Protein AF-A0A453AN86-F1 (afdb_monomer_lite)

Structure (mmCIF, N/CA/C/O backbone):
data_AF-A0A453AN86-F1
#
_entry.id   AF-A0A453AN86-F1
#
loop_
_atom_site.group_PDB
_atom_site.id
_atom_site.type_symbol
_atom_site.label_atom_id
_atom_site.label_alt_id
_atom_site.label_comp_id
_atom_site.label_asym_id
_atom_site.label_entity_id
_atom_site.label_seq_id
_atom_site.pdbx_PDB_ins_code
_atom_site.Cartn_x
_atom_site.Cartn_y
_atom_site.Cartn_z
_atom_site.occupancy
_atom_site.B_iso_or_equiv
_atom_site.auth_seq_id
_atom_site.auth_comp_id
_atom_site.auth_asym_id
_atom_site.auth_atom_id
_atom_site.pdbx_PDB_model_num
ATOM 1 N N . VAL A 1 1 ? 2.230 23.766 -2.320 1.00 92.44 1 VAL A N 1
ATOM 2 C CA . VAL A 1 1 ? 1.003 23.104 -1.797 1.00 92.44 1 VAL A CA 1
ATOM 3 C C . VAL A 1 1 ? 0.688 23.535 -0.369 1.00 92.44 1 VAL A C 1
ATOM 5 O O . VAL A 1 1 ? -0.378 24.095 -0.171 1.00 92.44 1 VAL A O 1
ATOM 8 N N . ARG A 1 2 ? 1.595 23.345 0.606 1.00 94.19 2 ARG A N 1
ATOM 9 C CA . ARG A 1 2 ? 1.374 23.756 2.011 1.00 94.19 2 ARG A CA 1
ATOM 10 C C . ARG A 1 2 ? 0.961 25.226 2.161 1.00 94.19 2 ARG A C 1
ATOM 12 O O . ARG A 1 2 ? -0.065 25.498 2.770 1.00 94.19 2 ARG A O 1
ATOM 19 N N . ASP A 1 3 ? 1.704 26.147 1.545 1.00 93.44 3 ASP A N 1
ATOM 20 C CA . ASP A 1 3 ? 1.403 27.587 1.621 1.00 93.44 3 ASP A CA 1
ATOM 21 C C . ASP A 1 3 ? 0.044 27.932 1.017 1.00 93.44 3 ASP A C 1
ATOM 23 O O . ASP A 1 3 ? -0.741 28.649 1.624 1.00 93.44 3 ASP A O 1
ATOM 27 N N . LEU A 1 4 ? -0.282 27.327 -0.129 1.00 94.31 4 LEU A N 1
ATOM 28 C CA . LEU A 1 4 ? -1.578 27.495 -0.780 1.00 94.31 4 LEU A CA 1
ATOM 29 C C . LEU A 1 4 ? -2.733 27.087 0.147 1.00 94.31 4 LEU A C 1
ATOM 31 O O . LEU A 1 4 ? -3.701 27.831 0.274 1.00 94.31 4 LEU A O 1
ATOM 35 N N . LEU A 1 5 ? -2.629 25.929 0.810 1.00 95.12 5 LEU A N 1
ATOM 36 C CA . LEU A 1 5 ? -3.658 25.464 1.745 1.00 95.12 5 LEU A CA 1
ATOM 37 C C . LEU A 1 5 ? -3.777 26.387 2.960 1.00 95.12 5 LEU A C 1
ATOM 39 O O . LEU A 1 5 ? -4.889 26.694 3.371 1.00 95.12 5 LEU A O 1
ATOM 43 N N . ARG A 1 6 ? -2.656 26.869 3.502 1.00 92.12 6 ARG A N 1
ATOM 44 C CA . ARG A 1 6 ? -2.657 27.797 4.640 1.00 92.12 6 ARG A CA 1
ATOM 45 C C . ARG A 1 6 ? -3.278 29.151 4.288 1.00 92.12 6 ARG A C 1
ATOM 47 O O . ARG A 1 6 ? -3.996 29.722 5.098 1.00 92.12 6 ARG A O 1
ATOM 54 N N . GLU A 1 7 ? -2.974 29.679 3.107 1.00 95.00 7 GLU A N 1
ATOM 55 C CA . GLU A 1 7 ? -3.316 31.057 2.733 1.00 95.00 7 GLU A CA 1
ATOM 56 C C . GLU A 1 7 ? -4.668 31.189 2.035 1.00 95.00 7 GLU A C 1
ATOM 58 O O . GLU A 1 7 ? -5.255 32.271 2.048 1.00 95.00 7 GLU A O 1
ATOM 63 N N . LYS A 1 8 ? -5.142 30.127 1.373 1.00 96.56 8 LYS A N 1
ATOM 64 C CA . LYS A 1 8 ? -6.319 30.187 0.491 1.00 96.56 8 LYS A CA 1
ATOM 65 C C . LYS A 1 8 ? -7.461 29.254 0.894 1.00 96.56 8 LYS A C 1
ATOM 67 O O . LYS A 1 8 ? -8.525 29.350 0.291 1.00 96.56 8 LYS A O 1
ATOM 72 N N . SER A 1 9 ? -7.274 28.368 1.873 1.00 95.62 9 SER A N 1
ATOM 73 C CA . SER A 1 9 ? -8.316 27.436 2.327 1.00 95.62 9 SER A CA 1
ATOM 74 C C . SER A 1 9 ? -8.888 27.837 3.685 1.00 95.62 9 SER A C 1
ATOM 76 O O . SER A 1 9 ? -8.165 28.315 4.554 1.00 95.62 9 SER A O 1
ATOM 78 N N . SER A 1 10 ? -10.180 27.580 3.894 1.00 96.81 10 SER A N 1
ATOM 79 C CA . SER A 1 10 ? -10.830 27.661 5.210 1.00 96.81 10 SER A CA 1
ATOM 80 C C . SER A 1 10 ? -10.772 26.341 5.990 1.00 96.81 10 SER A C 1
ATOM 82 O O . SER A 1 10 ? -11.194 26.285 7.147 1.00 96.81 10 SER A O 1
ATOM 84 N N . PHE A 1 11 ? -10.258 25.266 5.381 1.00 96.19 11 PHE A N 1
ATOM 85 C CA . PHE A 1 11 ? -10.088 23.986 6.060 1.00 96.19 11 PHE A CA 1
ATOM 86 C C . PHE A 1 11 ? -8.947 24.028 7.082 1.00 96.19 11 PHE A C 1
ATOM 88 O O . PHE A 1 11 ? -7.951 24.741 6.926 1.00 96.19 11 PHE A O 1
ATOM 95 N N . LYS A 1 12 ? -9.076 23.198 8.125 1.00 94.44 12 LYS A N 1
ATOM 96 C CA . LYS A 1 12 ? -7.993 22.972 9.086 1.00 94.44 12 LYS A CA 1
ATOM 97 C C . LYS A 1 12 ? -6.758 22.460 8.350 1.00 94.44 12 LYS A C 1
ATOM 99 O O . LYS A 1 12 ? -6.861 21.596 7.483 1.00 94.44 12 LYS A O 1
ATOM 104 N N . ASN A 1 13 ? -5.599 22.980 8.725 1.00 92.50 13 ASN A N 1
ATOM 105 C CA . ASN A 1 13 ? -4.314 22.571 8.185 1.00 92.50 13 ASN A CA 1
ATOM 106 C C . ASN A 1 13 ? -3.283 22.496 9.314 1.00 92.50 13 ASN A C 1
ATOM 108 O O . ASN A 1 13 ? -3.369 23.247 10.285 1.00 92.50 13 ASN A O 1
ATOM 112 N N . GLN A 1 14 ? -2.331 21.578 9.174 1.00 92.31 14 GLN A N 1
ATOM 113 C CA . GLN A 1 14 ? -1.155 21.461 10.030 1.00 92.31 14 GLN A CA 1
ATOM 114 C C . GLN A 1 14 ? 0.085 21.240 9.150 1.00 92.31 14 GLN A C 1
ATOM 116 O O . GLN A 1 14 ? -0.049 20.731 8.029 1.00 92.31 14 GLN A O 1
ATOM 121 N N . PRO A 1 15 ? 1.291 21.615 9.617 1.00 86.44 15 PRO A N 1
ATOM 122 C CA . PRO A 1 15 ? 2.521 21.496 8.830 1.00 86.44 15 PRO A CA 1
ATOM 123 C C . PRO A 1 15 ? 2.827 20.073 8.332 1.00 86.44 15 PRO A C 1
ATOM 125 O O . PRO A 1 15 ? 3.365 19.904 7.234 1.00 86.44 15 PRO A O 1
ATOM 128 N N . ASP A 1 16 ? 2.463 19.066 9.122 1.00 89.69 16 ASP A N 1
ATOM 129 C CA . ASP A 1 16 ? 2.735 17.641 8.923 1.00 89.69 16 ASP A CA 1
ATOM 130 C C . ASP A 1 16 ? 1.665 16.905 8.099 1.00 89.69 16 ASP A C 1
ATOM 132 O O . ASP A 1 16 ? 1.852 15.742 7.763 1.00 89.69 16 ASP A O 1
ATOM 136 N N . TRP A 1 17 ? 0.560 17.558 7.723 1.00 93.62 17 TRP A N 1
ATOM 137 C CA . TRP A 1 17 ? -0.543 16.899 6.999 1.00 93.62 17 TRP A CA 1
ATOM 138 C C . TRP A 1 17 ? -0.344 16.816 5.488 1.00 93.62 17 TRP A C 1
ATOM 140 O O . TRP A 1 17 ? -1.038 16.067 4.806 1.00 93.62 17 TRP A O 1
ATOM 150 N N . VAL A 1 18 ? 0.584 17.601 4.944 1.00 94.88 18 VAL A N 1
ATOM 151 C CA . VAL A 1 18 ? 0.992 17.476 3.545 1.00 94.88 18 VAL A CA 1
ATOM 152 C C . VAL A 1 18 ? 2.318 16.752 3.538 1.00 94.88 18 VAL A C 1
ATOM 154 O O . VAL A 1 18 ? 3.350 17.347 3.846 1.00 94.88 18 VAL A O 1
ATOM 157 N N . THR A 1 19 ? 2.300 15.484 3.174 1.00 94.44 19 THR A N 1
ATOM 158 C CA . THR A 1 19 ? 3.484 14.635 3.063 1.00 94.44 19 THR A CA 1
ATOM 159 C C . THR A 1 19 ? 3.360 13.765 1.824 1.00 94.44 19 THR A C 1
ATOM 161 O O . THR A 1 19 ? 2.283 13.628 1.243 1.00 94.44 19 THR A O 1
ATOM 164 N N . VAL A 1 20 ? 4.491 13.223 1.381 1.00 93.25 20 VAL A N 1
ATOM 165 C CA . VAL A 1 20 ? 4.471 12.119 0.426 1.00 93.25 20 VAL A CA 1
ATOM 166 C C . VAL A 1 20 ? 4.107 10.879 1.227 1.00 93.25 20 VAL A C 1
ATOM 168 O O . VAL A 1 20 ? 4.735 10.629 2.256 1.00 93.25 20 VAL A O 1
ATOM 171 N N . LEU A 1 21 ? 3.086 10.154 0.782 1.00 92.25 21 LEU A N 1
ATOM 172 C CA . LEU A 1 21 ? 2.787 8.849 1.350 1.00 92.25 21 LEU A CA 1
ATOM 173 C C . LEU A 1 21 ? 3.895 7.886 0.946 1.00 92.25 21 LEU A C 1
ATOM 175 O O . LEU A 1 21 ? 4.238 7.801 -0.236 1.00 92.25 21 LEU A O 1
ATOM 179 N N . ASP A 1 22 ? 4.458 7.185 1.922 1.00 91.12 22 ASP A N 1
ATOM 180 C CA . ASP A 1 22 ? 5.308 6.047 1.608 1.00 91.12 22 ASP A CA 1
ATOM 181 C C . ASP A 1 22 ? 4.465 4.900 1.017 1.00 91.12 22 ASP A C 1
ATOM 183 O O . ASP A 1 22 ? 3.230 4.871 1.104 1.00 91.12 22 ASP A O 1
ATOM 187 N N . GLY A 1 23 ? 5.133 3.943 0.373 1.00 90.19 23 GLY A N 1
ATOM 188 C CA . GLY A 1 23 ? 4.432 2.866 -0.319 1.00 90.19 23 GLY A CA 1
ATOM 189 C C . GLY A 1 23 ? 3.652 1.950 0.628 1.00 90.19 23 GLY A C 1
ATOM 190 O O . GLY A 1 23 ? 2.653 1.363 0.218 1.00 90.19 23 GLY A O 1
ATOM 191 N N . THR A 1 24 ? 4.063 1.821 1.893 1.00 92.50 24 THR A N 1
ATOM 192 C CA . THR A 1 24 ? 3.334 0.977 2.843 1.00 92.50 24 THR A CA 1
ATOM 193 C C . THR A 1 24 ? 2.139 1.699 3.465 1.00 92.50 24 THR A C 1
ATOM 195 O O . THR A 1 24 ? 1.161 1.055 3.844 1.00 92.50 24 THR A O 1
ATOM 198 N N . GLN A 1 25 ? 2.168 3.028 3.557 1.00 95.00 25 GLN A N 1
ATOM 199 C CA . GLN A 1 25 ? 1.012 3.865 3.863 1.00 95.00 25 GLN A CA 1
ATOM 200 C C . GLN A 1 25 ? -0.026 3.772 2.745 1.00 95.00 25 GLN A C 1
ATOM 202 O O . GLN A 1 25 ? -1.197 3.559 3.048 1.00 95.00 25 GLN A O 1
ATOM 207 N N . GLU A 1 26 ? 0.397 3.864 1.480 1.00 95.75 26 GLU A N 1
ATOM 208 C CA . GLU A 1 26 ? -0.483 3.722 0.310 1.00 95.75 26 GLU A CA 1
ATOM 209 C C . GLU A 1 26 ? -1.249 2.389 0.341 1.00 95.75 26 GLU A C 1
ATOM 211 O O . GLU A 1 26 ? -2.480 2.391 0.416 1.00 95.75 26 GLU A O 1
ATOM 216 N N . GLY A 1 27 ? -0.538 1.257 0.441 1.00 96.81 27 GLY A N 1
ATOM 217 C CA . GLY A 1 27 ? -1.174 -0.065 0.518 1.00 96.81 27 GLY A CA 1
ATOM 218 C C . GLY A 1 27 ? -2.050 -0.257 1.765 1.00 96.81 27 GLY A C 1
ATOM 219 O O . GLY A 1 27 ? -3.114 -0.874 1.698 1.00 96.81 27 GLY A O 1
ATOM 220 N N . ALA A 1 28 ? -1.655 0.302 2.916 1.00 97.69 28 ALA A N 1
ATOM 221 C CA . ALA A 1 28 ? -2.470 0.231 4.127 1.00 97.69 28 ALA A CA 1
ATOM 222 C C . ALA A 1 28 ? -3.775 1.031 4.001 1.00 97.69 28 ALA A C 1
ATOM 224 O O . ALA A 1 28 ? -4.830 0.552 4.422 1.00 97.69 28 ALA A O 1
ATOM 225 N N . TYR A 1 29 ? -3.733 2.231 3.420 1.00 97.94 29 TYR A N 1
ATOM 226 C CA . TYR A 1 29 ? -4.929 3.048 3.222 1.00 97.94 29 TYR A CA 1
ATOM 227 C C . TYR A 1 29 ? -5.867 2.463 2.168 1.00 97.94 29 TYR A C 1
ATOM 229 O O . TYR A 1 29 ? -7.086 2.511 2.363 1.00 97.94 29 TYR A O 1
ATOM 237 N N . GLU A 1 30 ? -5.341 1.846 1.109 1.00 98.38 30 GLU A N 1
ATOM 238 C CA . GLU A 1 30 ? -6.166 1.100 0.157 1.00 98.38 30 GLU A CA 1
ATOM 239 C C . GLU A 1 30 ? -6.851 -0.093 0.843 1.00 98.38 30 GLU A C 1
ATOM 241 O O . GLU A 1 30 ? -8.070 -0.255 0.741 1.00 98.38 30 GLU A O 1
ATOM 246 N N . TRP A 1 31 ? -6.111 -0.870 1.643 1.00 98.75 31 TRP A N 1
ATOM 247 C CA . TRP A 1 31 ? -6.675 -1.992 2.396 1.00 98.75 31 TRP A CA 1
ATOM 248 C C . TRP A 1 31 ? -7.808 -1.553 3.333 1.00 98.75 31 TRP A C 1
ATOM 250 O O . TRP A 1 31 ? -8.864 -2.197 3.381 1.00 98.75 31 TRP A O 1
ATOM 260 N N . VAL A 1 32 ? -7.616 -0.437 4.051 1.00 98.69 32 VAL A N 1
ATOM 261 C CA . VAL A 1 32 ? -8.658 0.173 4.895 1.00 98.69 32 VAL A CA 1
ATOM 262 C C . VAL A 1 32 ? -9.863 0.573 4.051 1.00 98.69 32 VAL A C 1
ATOM 264 O O . VAL A 1 32 ? -10.993 0.291 4.445 1.00 98.69 32 VAL A O 1
ATOM 267 N N . THR A 1 33 ? -9.637 1.195 2.894 1.00 98.69 33 THR A N 1
ATOM 268 C CA . THR A 1 33 ? -10.695 1.661 1.988 1.00 98.69 33 THR A CA 1
ATOM 269 C C . THR A 1 33 ? -11.558 0.500 1.504 1.00 98.69 33 THR A C 1
ATOM 271 O O . THR A 1 33 ? -12.778 0.524 1.678 1.00 98.69 33 THR A O 1
ATOM 274 N N . ILE A 1 34 ? -10.942 -0.557 0.972 1.00 98.75 34 ILE A N 1
ATOM 275 C CA . ILE A 1 34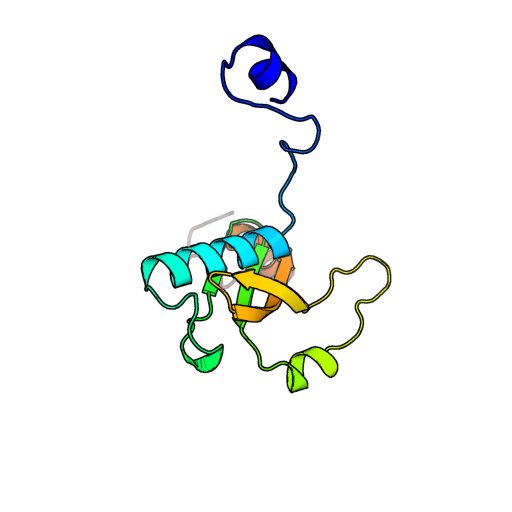 ? -11.667 -1.721 0.454 1.00 98.75 34 ILE A CA 1
ATOM 276 C C . ILE A 1 34 ? -12.420 -2.444 1.576 1.00 98.75 34 ILE A C 1
ATOM 278 O O . ILE A 1 34 ? -13.614 -2.721 1.444 1.00 98.75 34 ILE A O 1
ATOM 282 N N . ASN A 1 35 ? -11.779 -2.700 2.719 1.00 98.75 35 ASN A N 1
ATOM 283 C CA . ASN A 1 35 ? -12.441 -3.396 3.825 1.00 98.75 35 ASN A CA 1
ATOM 284 C C . ASN A 1 35 ? -13.500 -2.540 4.532 1.00 98.75 35 ASN A C 1
ATOM 286 O O . ASN A 1 35 ? -14.432 -3.094 5.121 1.00 98.75 35 ASN A O 1
ATOM 290 N N . TYR A 1 36 ? -13.398 -1.211 4.471 1.00 98.62 36 TYR A N 1
ATOM 291 C CA . TYR A 1 36 ? -14.469 -0.317 4.901 1.00 98.62 36 TYR A CA 1
ATOM 292 C C . TYR A 1 36 ? -15.686 -0.453 3.982 1.00 98.62 36 TYR A C 1
ATOM 294 O O . TYR A 1 36 ? -16.787 -0.701 4.473 1.00 98.62 36 TYR A O 1
ATOM 302 N N . LEU A 1 37 ? -15.482 -0.353 2.663 1.00 98.62 37 LEU A N 1
ATOM 303 C CA . LEU A 1 37 ? -16.551 -0.429 1.659 1.00 98.62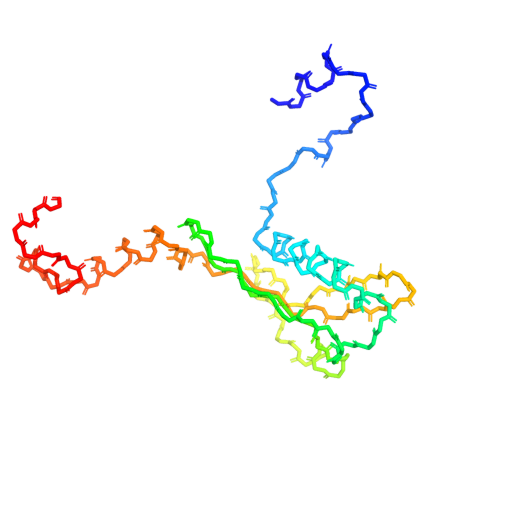 37 LEU A CA 1
ATOM 304 C C . LEU A 1 37 ? -17.261 -1.788 1.655 1.00 98.62 37 LEU A C 1
ATOM 306 O O . LEU A 1 37 ? -18.479 -1.845 1.508 1.00 98.62 37 LEU A O 1
ATOM 310 N N . LEU A 1 38 ? -16.520 -2.875 1.879 1.00 98.62 38 LEU A N 1
ATOM 311 C CA . LEU A 1 38 ? -17.076 -4.227 1.987 1.00 98.62 38 LEU A CA 1
ATOM 312 C C . LEU A 1 38 ? -17.677 -4.535 3.371 1.00 98.62 38 LEU A C 1
ATOM 314 O O . LEU A 1 38 ? -18.215 -5.620 3.585 1.00 98.62 38 LEU A O 1
ATOM 318 N N . GLY A 1 39 ? -17.586 -3.609 4.331 1.00 98.44 39 GLY A N 1
ATOM 319 C CA . GLY A 1 39 ? -18.117 -3.805 5.681 1.00 98.44 39 GLY A CA 1
ATOM 320 C C . GLY A 1 39 ? -17.377 -4.877 6.490 1.00 98.44 39 GLY A C 1
ATOM 321 O O . GLY A 1 39 ? -17.976 -5.506 7.363 1.00 98.44 39 GLY A O 1
ATOM 322 N N . ASN A 1 40 ? -16.092 -5.104 6.210 1.00 98.69 40 ASN A N 1
ATOM 323 C CA . ASN A 1 40 ? -15.265 -6.110 6.883 1.00 98.69 40 ASN A CA 1
ATOM 324 C C . ASN A 1 40 ? -14.489 -5.560 8.087 1.00 98.69 40 ASN A C 1
ATOM 326 O O . ASN A 1 40 ? -14.096 -6.328 8.962 1.00 98.69 40 ASN A O 1
ATOM 330 N N . LEU A 1 41 ? -14.312 -4.238 8.191 1.00 98.31 41 LEU A N 1
ATOM 331 C CA . LEU A 1 41 ? -13.681 -3.634 9.369 1.00 98.31 41 LEU A CA 1
ATOM 332 C C . LEU A 1 41 ? -14.499 -3.884 10.647 1.00 98.31 41 LEU A C 1
ATOM 334 O O . LEU A 1 41 ? -15.708 -3.637 10.691 1.00 98.31 41 LEU A O 1
ATOM 338 N N . GLY A 1 42 ? -13.807 -4.311 11.702 1.00 97.88 42 GLY A N 1
ATOM 339 C CA . GLY A 1 42 ? -14.376 -4.773 12.970 1.00 97.88 42 GLY A CA 1
ATOM 340 C C . GLY A 1 42 ? -14.536 -6.298 13.054 1.00 97.88 42 GLY A C 1
ATOM 341 O O . GLY A 1 42 ? -14.697 -6.822 14.152 1.00 97.88 42 GLY A O 1
ATOM 342 N N . LYS A 1 43 ? -14.448 -7.028 11.932 1.00 97.94 43 LYS A N 1
ATOM 343 C CA . LYS A 1 43 ? -14.454 -8.504 11.907 1.00 97.94 43 LYS A CA 1
ATOM 344 C C . LYS A 1 43 ? -13.056 -9.079 12.168 1.00 97.94 43 LYS A C 1
ATOM 346 O O . LYS A 1 43 ? -12.105 -8.324 12.382 1.00 97.94 43 LYS A O 1
ATOM 351 N N . THR A 1 44 ? -12.906 -10.403 12.148 1.00 97.88 44 THR A N 1
ATOM 352 C CA . THR A 1 44 ? -11.590 -11.036 12.328 1.00 97.88 44 THR A CA 1
ATOM 353 C C . THR A 1 44 ? -10.694 -10.796 11.108 1.00 97.88 44 THR A C 1
ATOM 355 O O . THR A 1 44 ? -11.183 -10.463 10.031 1.00 97.88 44 THR A O 1
ATOM 358 N N . TYR A 1 45 ? -9.373 -10.968 11.248 1.00 97.75 45 TYR A N 1
ATOM 359 C CA . TYR A 1 45 ? -8.435 -10.806 10.124 1.00 97.75 45 TYR A CA 1
ATOM 360 C C . TYR A 1 45 ? -8.802 -11.700 8.924 1.00 97.75 45 TYR A C 1
ATOM 362 O O . TYR A 1 45 ? -8.677 -11.270 7.781 1.00 97.75 45 TYR A O 1
ATOM 370 N N . ALA A 1 46 ? -9.309 -12.911 9.183 1.00 98.06 46 ALA A N 1
ATOM 371 C CA . ALA A 1 46 ? -9.667 -13.887 8.157 1.00 98.06 46 ALA A CA 1
ATOM 372 C C . ALA A 1 46 ? -10.910 -13.486 7.342 1.00 98.06 46 ALA A C 1
ATOM 374 O O . ALA A 1 46 ? -11.096 -13.980 6.235 1.00 98.06 46 ALA A O 1
ATOM 375 N N . ASP A 1 47 ? -11.736 -12.579 7.871 1.00 98.44 47 ASP A N 1
ATOM 376 C CA . ASP A 1 47 ? -12.926 -12.056 7.188 1.00 98.44 47 ASP A CA 1
ATOM 377 C C . ASP A 1 47 ? -12.612 -10.842 6.299 1.00 98.44 47 ASP A C 1
ATOM 379 O O . ASP A 1 47 ? -13.498 -10.304 5.631 1.00 98.44 47 ASP A O 1
ATOM 383 N N . THR A 1 48 ? -11.371 -10.355 6.335 1.00 98.75 48 THR A N 1
ATOM 384 C CA . THR A 1 48 ? -10.927 -9.221 5.523 1.00 98.75 48 THR A CA 1
ATOM 385 C C . THR A 1 48 ? -10.412 -9.689 4.169 1.00 98.75 48 THR A C 1
ATOM 387 O O . THR A 1 48 ? -10.039 -10.846 3.989 1.00 98.75 48 THR A O 1
ATOM 390 N N . VAL A 1 49 ? -10.380 -8.778 3.201 1.00 98.75 49 VAL A N 1
ATOM 391 C CA . VAL A 1 49 ? -9.778 -9.035 1.889 1.00 98.75 49 VAL A CA 1
ATOM 392 C C . VAL A 1 49 ? -8.390 -8.412 1.818 1.00 98.75 49 VAL A C 1
ATOM 394 O O . VAL A 1 49 ? -8.163 -7.337 2.377 1.00 98.75 49 VAL A O 1
ATOM 397 N N . GLY A 1 50 ? -7.464 -9.092 1.144 1.00 98.62 50 GLY A N 1
ATOM 398 C CA . GLY A 1 50 ? -6.183 -8.513 0.748 1.00 98.62 50 GLY A CA 1
ATOM 399 C C . GLY A 1 50 ? -6.336 -7.609 -0.474 1.00 98.62 50 GLY A C 1
ATOM 400 O O . GLY A 1 50 ? -7.289 -7.754 -1.240 1.00 98.62 50 GLY A O 1
ATOM 401 N N . VAL A 1 51 ? -5.393 -6.690 -0.653 1.00 98.69 51 VAL A N 1
ATOM 402 C CA . VAL A 1 51 ? -5.347 -5.756 -1.784 1.00 98.69 51 VAL A CA 1
ATOM 403 C C . VAL A 1 51 ? -3.985 -5.803 -2.467 1.00 98.69 51 VAL A C 1
ATOM 405 O O . VAL A 1 51 ? -2.964 -6.082 -1.828 1.00 98.69 51 VAL A O 1
ATOM 408 N N . VAL A 1 52 ? -4.003 -5.537 -3.773 1.00 98.44 52 VAL A N 1
ATOM 409 C CA . VAL A 1 52 ? -2.815 -5.353 -4.605 1.00 98.44 52 VAL A CA 1
ATOM 410 C C . VAL A 1 52 ? -3.012 -4.090 -5.431 1.00 98.44 52 VAL A C 1
ATOM 412 O O . VAL A 1 52 ? -3.872 -4.083 -6.312 1.00 98.44 52 VAL A O 1
ATOM 415 N N . ASP A 1 53 ? -2.193 -3.073 -5.177 1.00 98.06 53 ASP A N 1
ATOM 416 C CA . ASP A 1 53 ? -2.186 -1.834 -5.957 1.00 98.06 53 ASP A CA 1
ATOM 417 C C . ASP A 1 53 ? -1.074 -1.905 -7.000 1.00 98.06 53 ASP A C 1
ATOM 419 O O . ASP A 1 53 ? 0.100 -2.015 -6.647 1.00 98.06 53 ASP A O 1
ATOM 423 N N . LEU A 1 54 ? -1.424 -1.856 -8.285 1.00 98.25 54 LEU A N 1
ATOM 424 C CA . LEU A 1 54 ? -0.450 -1.786 -9.371 1.00 98.25 54 LEU A CA 1
ATOM 425 C C . LEU A 1 54 ? -0.329 -0.345 -9.872 1.00 98.25 54 LEU A C 1
ATOM 427 O O . LEU A 1 54 ? -0.880 0.028 -10.913 1.00 98.25 54 LEU A O 1
ATOM 431 N N . GLY A 1 55 ? 0.455 0.445 -9.143 1.00 97.25 55 GLY A N 1
ATOM 432 C CA . GLY A 1 55 ? 0.814 1.803 -9.522 1.00 97.25 55 GLY A CA 1
ATOM 433 C C . GLY A 1 55 ? 1.788 1.871 -10.705 1.00 97.25 55 GLY A C 1
ATOM 434 O O . GLY A 1 55 ? 2.205 0.874 -11.296 1.00 97.25 55 GLY A O 1
ATOM 435 N N . GLY A 1 56 ? 2.198 3.088 -11.070 1.00 97.38 56 GLY A N 1
ATOM 436 C CA . GLY A 1 56 ? 3.158 3.295 -12.163 1.00 97.38 56 GLY A CA 1
ATOM 437 C C . GLY A 1 56 ? 4.598 2.909 -11.797 1.00 97.38 56 GLY A C 1
ATOM 438 O O . GLY A 1 56 ? 5.299 2.295 -12.605 1.00 97.38 56 GLY A O 1
ATOM 439 N N . GLY A 1 57 ? 5.039 3.277 -10.590 1.00 96.31 57 GLY A N 1
ATOM 440 C CA . GLY A 1 57 ? 6.420 3.101 -10.119 1.00 96.31 57 GLY A CA 1
ATOM 441 C C . GLY A 1 57 ? 6.635 1.903 -9.192 1.00 96.31 57 GLY A C 1
ATOM 442 O O . GLY A 1 57 ? 7.720 1.319 -9.186 1.00 96.31 57 GLY A O 1
ATOM 443 N N . SER A 1 58 ? 5.610 1.512 -8.444 1.00 96.75 58 SER A N 1
ATOM 444 C CA . SER A 1 58 ? 5.631 0.410 -7.483 1.00 96.75 58 SER A CA 1
ATOM 445 C C . SER A 1 58 ? 4.371 -0.438 -7.602 1.00 96.75 58 SER A C 1
ATOM 447 O O . SER A 1 58 ? 3.402 -0.037 -8.246 1.00 96.75 58 SER A O 1
ATOM 449 N N . VAL A 1 59 ? 4.425 -1.619 -6.994 1.00 97.94 59 VAL A N 1
ATOM 450 C CA . VAL A 1 59 ? 3.252 -2.435 -6.684 1.00 97.94 59 VAL A CA 1
ATOM 451 C C . VAL A 1 59 ? 3.219 -2.671 -5.180 1.00 97.94 59 VAL A C 1
ATOM 453 O O . VAL A 1 59 ? 4.257 -2.961 -4.575 1.00 97.94 59 VAL A O 1
ATOM 456 N N . GLN A 1 60 ? 2.049 -2.533 -4.575 1.00 98.19 60 GLN A N 1
ATOM 457 C CA . GLN A 1 60 ? 1.832 -2.728 -3.151 1.00 98.19 60 GLN A CA 1
ATOM 458 C C . GLN A 1 60 ? 1.039 -4.010 -2.925 1.00 98.19 60 GLN A C 1
ATOM 460 O O . GLN A 1 60 ? 0.140 -4.340 -3.690 1.00 98.19 60 GLN A O 1
ATOM 465 N N . MET A 1 61 ? 1.355 -4.721 -1.849 1.00 98.25 61 MET A N 1
ATOM 466 C CA . MET A 1 61 ? 0.562 -5.840 -1.342 1.00 98.25 61 MET A CA 1
ATOM 467 C C . MET A 1 61 ? 0.215 -5.539 0.107 1.00 98.25 61 MET A C 1
ATOM 469 O O . MET A 1 61 ? 1.123 -5.253 0.891 1.00 98.25 61 MET A O 1
ATOM 473 N N . ALA A 1 62 ? -1.063 -5.641 0.473 1.00 98.56 62 ALA A N 1
ATOM 474 C CA . ALA A 1 62 ? -1.489 -5.502 1.859 1.00 98.56 62 ALA A CA 1
ATOM 475 C C . ALA A 1 62 ? -2.600 -6.489 2.232 1.00 98.56 62 ALA A C 1
ATOM 477 O O . ALA A 1 62 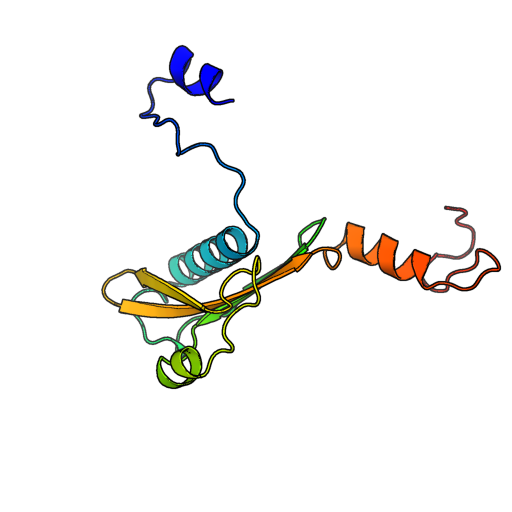? -3.617 -6.595 1.549 1.00 98.56 62 ALA A O 1
ATOM 478 N N . TYR A 1 63 ? -2.428 -7.208 3.342 1.00 98.75 63 TYR A N 1
ATOM 479 C CA . TYR A 1 63 ? -3.437 -8.130 3.871 1.00 98.75 63 TYR A CA 1
ATOM 480 C C . TYR A 1 63 ? -3.260 -8.354 5.373 1.00 98.75 63 TYR A C 1
ATOM 482 O O . TYR A 1 63 ? -2.154 -8.266 5.912 1.00 98.75 63 TYR A O 1
ATOM 490 N N . ALA A 1 64 ? -4.361 -8.619 6.076 1.00 98.62 64 ALA A N 1
ATOM 491 C CA . ALA A 1 64 ? -4.309 -8.854 7.512 1.00 98.62 64 ALA A CA 1
ATOM 492 C C . ALA A 1 64 ? -3.801 -10.269 7.819 1.00 98.62 64 ALA A C 1
ATOM 494 O O . ALA A 1 64 ? -4.182 -11.243 7.170 1.00 98.62 64 ALA A O 1
ATOM 495 N N . ILE A 1 65 ? -2.959 -10.373 8.843 1.00 98.50 65 ILE A N 1
ATOM 496 C CA . ILE A 1 65 ? -2.350 -11.612 9.329 1.00 98.50 65 ILE A CA 1
ATOM 497 C C . ILE A 1 65 ? -2.676 -11.814 10.814 1.00 98.50 65 ILE A C 1
ATOM 499 O O . ILE A 1 65 ? -2.980 -10.843 11.517 1.00 98.50 65 ILE A O 1
ATOM 503 N N . PRO A 1 66 ? -2.628 -13.053 11.333 1.00 97.88 66 PRO A N 1
ATOM 504 C CA . PRO A 1 66 ? -2.799 -13.278 12.761 1.00 97.88 66 PRO A CA 1
ATOM 505 C C . PRO A 1 66 ? -1.577 -12.770 13.544 1.00 97.88 66 PRO A C 1
ATOM 507 O O . PRO A 1 66 ? -0.448 -12.792 13.054 1.00 97.88 66 PRO A O 1
ATOM 510 N N . GLU A 1 67 ? -1.790 -12.369 14.799 1.00 97.00 67 GLU A N 1
ATOM 511 C CA . GLU A 1 67 ? -0.746 -11.812 15.680 1.00 97.00 67 GLU A CA 1
ATOM 512 C C . GLU A 1 67 ? 0.481 -12.732 15.807 1.00 97.00 67 GLU A C 1
ATOM 514 O O . GLU A 1 67 ? 1.613 -12.278 15.666 1.00 97.00 67 GLU A O 1
ATOM 519 N N . LYS A 1 68 ? 0.262 -14.049 15.920 1.00 97.38 68 LYS A N 1
ATOM 520 C CA . LYS A 1 68 ? 1.330 -15.066 15.963 1.00 97.38 68 LYS A CA 1
ATOM 521 C C . LYS A 1 68 ? 2.283 -15.050 14.757 1.00 97.38 68 LYS A C 1
ATOM 523 O O . LYS A 1 68 ? 3.409 -15.530 14.870 1.00 97.38 68 LYS A O 1
ATOM 528 N N . ASP A 1 69 ? 1.819 -14.586 13.595 1.00 97.25 69 ASP A N 1
ATOM 529 C CA . ASP A 1 69 ? 2.627 -14.509 12.374 1.00 97.25 69 ASP A CA 1
ATOM 530 C C . ASP A 1 69 ? 3.309 -13.139 12.292 1.00 97.25 69 ASP A C 1
ATOM 532 O O . ASP A 1 69 ? 4.464 -13.051 11.883 1.00 97.25 69 ASP A O 1
ATOM 536 N N . ALA A 1 70 ? 2.643 -12.088 12.783 1.00 96.69 70 ALA A N 1
ATOM 537 C CA . ALA A 1 70 ? 3.238 -10.766 12.950 1.00 96.69 70 ALA A CA 1
ATOM 538 C C . ALA A 1 70 ? 4.444 -10.777 13.904 1.00 96.69 70 ALA A C 1
ATOM 540 O O . ALA A 1 70 ? 5.453 -10.140 13.620 1.00 96.69 70 ALA A O 1
ATOM 541 N N . GLU A 1 71 ? 4.374 -11.536 15.001 1.00 95.38 71 GLU A N 1
ATOM 542 C CA . GLU A 1 71 ? 5.482 -11.707 15.957 1.00 95.38 71 GLU A CA 1
ATOM 543 C C . GLU A 1 71 ? 6.710 -12.398 15.350 1.00 95.38 71 GLU A C 1
ATOM 545 O O . GLU A 1 71 ? 7.833 -12.204 15.816 1.00 95.38 71 GLU A O 1
ATOM 550 N N . LYS A 1 72 ? 6.504 -13.204 14.303 1.00 96.12 72 LYS A N 1
ATOM 551 C CA . LYS A 1 72 ? 7.564 -13.924 13.584 1.00 96.12 72 LYS A CA 1
ATOM 552 C C . LYS A 1 72 ? 8.090 -13.155 12.377 1.00 96.12 72 LYS A C 1
ATOM 554 O O . LYS A 1 72 ? 8.989 -13.656 11.700 1.00 96.12 72 LYS A O 1
ATOM 559 N N . ALA A 1 73 ? 7.525 -11.985 12.078 1.00 94.88 73 ALA A N 1
ATOM 560 C CA . ALA A 1 73 ? 7.948 -11.195 10.938 1.00 94.88 73 ALA A CA 1
ATOM 561 C C . ALA A 1 73 ? 9.436 -10.825 11.077 1.00 94.88 73 ALA A C 1
ATOM 563 O O . ALA A 1 73 ? 9.888 -10.469 12.173 1.00 94.88 73 ALA A O 1
ATOM 564 N N . PRO A 1 74 ? 10.217 -10.916 9.986 1.00 93.06 74 PRO A N 1
ATOM 565 C CA . PRO A 1 74 ? 11.613 -10.523 10.020 1.00 93.06 74 PRO A CA 1
ATOM 566 C C . PRO A 1 74 ? 11.715 -9.049 10.406 1.00 93.06 74 PRO A C 1
ATOM 568 O O . PRO A 1 74 ? 10.914 -8.214 9.976 1.00 93.06 74 PRO A O 1
ATOM 571 N N . LYS A 1 75 ? 12.718 -8.727 11.224 1.00 87.69 75 LYS A N 1
ATOM 572 C CA . LYS A 1 75 ? 13.027 -7.331 11.519 1.00 87.69 75 LYS A CA 1
ATOM 573 C C . LYS A 1 75 ? 13.514 -6.665 10.228 1.00 87.69 75 LYS A C 1
ATOM 575 O O . LYS A 1 75 ? 14.317 -7.284 9.528 1.00 87.69 75 LYS A O 1
ATOM 580 N N . PRO A 1 76 ? 13.039 -5.450 9.911 1.00 83.31 76 PRO A N 1
ATOM 581 C CA . PRO A 1 76 ? 13.541 -4.725 8.753 1.00 83.31 76 PRO A CA 1
ATOM 582 C C . PRO A 1 76 ? 15.045 -4.474 8.902 1.00 83.31 76 PRO A C 1
ATOM 584 O O . PRO A 1 76 ? 15.541 -4.312 10.023 1.00 83.31 76 PRO A O 1
ATOM 587 N N . ALA A 1 77 ? 15.765 -4.463 7.780 1.00 83.12 77 ALA A N 1
ATOM 588 C CA . ALA A 1 77 ? 17.148 -4.002 7.755 1.00 83.12 77 ALA A CA 1
ATOM 589 C C . ALA A 1 77 ? 17.220 -2.488 8.036 1.00 83.12 77 ALA A C 1
ATOM 591 O O . ALA A 1 77 ? 16.209 -1.783 7.981 1.00 83.12 77 ALA A O 1
ATOM 592 N N . ASP A 1 78 ? 18.416 -1.972 8.329 1.00 80.00 78 ASP A N 1
ATOM 593 C CA . ASP A 1 78 ? 18.607 -0.539 8.568 1.00 80.00 78 ASP A CA 1
ATOM 594 C C . ASP A 1 78 ? 18.148 0.280 7.350 1.00 80.00 78 ASP A C 1
ATOM 596 O O . ASP A 1 78 ? 18.686 0.150 6.250 1.00 80.00 78 ASP A O 1
ATOM 600 N N . GLY A 1 79 ? 17.146 1.137 7.558 1.00 74.25 79 GLY A N 1
ATOM 601 C CA . GLY A 1 79 ? 16.554 1.972 6.509 1.00 74.25 79 GLY A CA 1
ATOM 602 C C . GLY A 1 79 ? 15.393 1.333 5.740 1.00 74.25 79 GLY A C 1
ATOM 603 O O . GLY A 1 79 ? 14.819 2.003 4.884 1.00 74.25 79 GLY A O 1
ATOM 604 N N . GLU A 1 80 ? 15.011 0.091 6.049 1.00 78.19 80 GLU A N 1
ATOM 605 C CA . GLU A 1 80 ? 13.805 -0.537 5.505 1.00 78.19 80 GLU A CA 1
ATOM 606 C C . GLU A 1 80 ? 12.589 -0.337 6.417 1.00 78.19 80 GLU A C 1
ATOM 608 O O . GLU A 1 80 ? 12.687 -0.216 7.641 1.00 78.19 80 GLU A O 1
ATOM 613 N N . GLU A 1 81 ? 11.406 -0.323 5.810 1.00 79.81 81 GLU A N 1
ATOM 614 C CA . GLU A 1 81 ? 10.152 -0.261 6.550 1.00 79.81 81 GLU A CA 1
ATOM 615 C C . GLU A 1 81 ? 9.761 -1.639 7.094 1.00 79.81 81 GLU A C 1
ATOM 617 O O . GLU A 1 81 ? 9.992 -2.674 6.470 1.00 79.81 81 GLU A O 1
ATOM 622 N N . SER A 1 82 ? 9.128 -1.656 8.270 1.00 90.25 82 SER A N 1
ATOM 623 C CA . SER A 1 82 ? 8.570 -2.885 8.840 1.00 90.25 82 SER A CA 1
ATOM 624 C C . SER A 1 82 ? 7.536 -3.501 7.897 1.00 90.25 82 SER A C 1
ATOM 626 O O . SER A 1 82 ? 6.599 -2.823 7.475 1.00 90.25 82 SER A O 1
ATOM 628 N N . TYR A 1 83 ? 7.639 -4.813 7.671 1.00 94.50 83 TYR A N 1
ATOM 629 C CA . TYR A 1 83 ? 6.650 -5.590 6.917 1.00 94.50 83 TYR A CA 1
ATOM 630 C C . TYR A 1 83 ? 5.273 -5.634 7.578 1.00 94.50 83 TYR A C 1
ATOM 632 O O . TYR A 1 83 ? 4.299 -6.001 6.927 1.00 94.50 83 TYR A O 1
ATOM 640 N N . VAL A 1 84 ? 5.181 -5.317 8.873 1.00 96.81 84 VAL A N 1
ATOM 641 C CA . VAL A 1 84 ? 3.922 -5.359 9.616 1.00 96.81 84 VAL A CA 1
ATOM 642 C C . VAL A 1 84 ? 3.605 -3.995 10.208 1.00 96.81 84 VAL A C 1
ATOM 644 O O . VAL A 1 84 ? 4.402 -3.434 10.968 1.00 96.81 84 VAL A O 1
ATOM 647 N N . LYS A 1 85 ? 2.398 -3.500 9.917 1.00 95.31 85 LYS A N 1
ATOM 648 C CA . LYS A 1 85 ? 1.789 -2.341 10.579 1.00 95.31 85 LYS A CA 1
ATOM 649 C C . LYS A 1 85 ? 0.663 -2.786 11.503 1.00 95.31 85 LYS A C 1
ATOM 651 O O . LYS A 1 85 ? -0.176 -3.604 11.138 1.00 95.31 85 LYS A O 1
ATOM 656 N N . LYS A 1 86 ? 0.616 -2.207 12.701 1.00 96.88 86 LYS A N 1
ATOM 657 C CA . LYS A 1 86 ? -0.482 -2.407 13.652 1.00 96.88 86 LYS A CA 1
ATOM 658 C C . LYS A 1 86 ? -1.503 -1.284 13.485 1.00 96.88 86 LYS A C 1
ATOM 660 O O . LYS A 1 86 ? -1.150 -0.117 13.632 1.00 96.88 86 LYS A O 1
ATOM 665 N N . LEU A 1 87 ? -2.753 -1.633 13.194 1.00 97.00 87 LEU A N 1
ATOM 666 C CA . LEU A 1 87 ? -3.855 -0.689 12.994 1.00 97.00 87 LEU A CA 1
ATOM 667 C C . LEU A 1 87 ? -4.986 -0.998 13.974 1.00 97.00 87 LEU A C 1
ATOM 669 O O . LEU A 1 87 ? -5.309 -2.161 14.192 1.00 97.00 87 LEU A O 1
ATOM 673 N N . PHE A 1 88 ? -5.619 0.029 14.539 1.00 98.12 88 PHE A N 1
ATOM 674 C CA . PHE A 1 88 ? -6.815 -0.134 15.366 1.00 98.12 88 PHE A CA 1
ATOM 675 C C . PHE A 1 88 ? -8.016 0.491 14.660 1.00 98.12 88 PHE A C 1
ATOM 677 O O . PHE A 1 88 ? -8.079 1.708 14.488 1.00 98.12 88 PHE A O 1
ATOM 684 N N . LEU A 1 89 ? -8.951 -0.346 14.211 1.00 98.00 89 LEU A N 1
ATOM 685 C CA . LEU A 1 89 ? -10.040 0.048 13.320 1.00 98.00 89 LEU A CA 1
ATOM 686 C C . LEU A 1 89 ? -11.351 -0.584 13.785 1.00 98.00 89 LEU A C 1
ATOM 688 O O . LEU A 1 89 ? -11.457 -1.801 13.914 1.00 98.00 89 LEU A O 1
ATOM 692 N N . LYS A 1 90 ? -12.363 0.258 14.029 1.00 96.81 90 LYS A N 1
ATOM 693 C CA . LYS A 1 90 ? -13.710 -0.148 14.480 1.00 96.81 90 LYS A CA 1
ATOM 694 C C . LYS A 1 90 ? -13.707 -1.130 15.667 1.00 96.81 90 LYS A C 1
ATOM 696 O O . LYS A 1 90 ? -14.511 -2.053 15.704 1.00 96.81 90 LYS A O 1
ATOM 701 N N . GLY A 1 91 ? -12.819 -0.914 16.639 1.00 97.19 91 GLY A N 1
ATOM 702 C CA . GLY A 1 91 ? -12.730 -1.741 17.848 1.00 97.19 91 GLY A CA 1
ATOM 703 C C . GLY A 1 91 ? -11.826 -2.971 17.728 1.00 97.19 91 GLY A C 1
ATOM 704 O O . GLY A 1 91 ? -11.597 -3.636 18.734 1.00 97.19 91 GLY A O 1
ATOM 705 N N . THR A 1 92 ? -11.270 -3.243 16.544 1.00 97.94 92 THR A N 1
ATOM 706 C CA . THR A 1 92 ? -10.412 -4.407 16.290 1.00 97.94 92 THR A CA 1
ATOM 707 C C . THR A 1 92 ? -8.990 -3.969 15.968 1.00 97.94 92 THR A C 1
ATOM 709 O O . THR A 1 92 ? -8.762 -3.048 15.181 1.00 97.94 92 THR A O 1
ATOM 712 N N . THR A 1 93 ? -8.019 -4.652 16.572 1.00 98.38 93 THR A N 1
ATOM 713 C CA . THR A 1 93 ? -6.603 -4.528 16.220 1.00 98.38 93 THR A CA 1
ATOM 714 C C . THR A 1 93 ? -6.291 -5.456 15.052 1.00 98.38 93 THR A C 1
ATOM 716 O O . THR A 1 93 ? -6.469 -6.667 15.161 1.00 98.38 93 THR A O 1
ATOM 719 N N . TYR A 1 94 ? -5.783 -4.898 13.960 1.00 98.56 94 TYR A N 1
ATOM 720 C CA . TYR A 1 94 ? -5.268 -5.639 12.817 1.00 98.56 94 TYR A CA 1
ATOM 721 C C . TYR A 1 94 ? -3.745 -5.563 12.783 1.00 98.56 94 TYR A C 1
ATOM 723 O O . TYR A 1 94 ? -3.159 -4.490 12.947 1.00 98.56 94 TYR A O 1
ATOM 731 N N . HIS A 1 95 ? -3.115 -6.704 12.522 1.00 98.38 95 HIS A N 1
ATOM 732 C CA . HIS A 1 95 ? -1.722 -6.776 12.106 1.00 98.38 95 HIS A CA 1
ATOM 733 C C . HIS A 1 95 ? -1.726 -6.911 10.591 1.00 98.38 95 HIS A C 1
ATOM 735 O O . HIS A 1 95 ? -2.158 -7.928 10.056 1.00 98.38 95 HIS A O 1
ATOM 741 N N . LEU A 1 96 ? -1.332 -5.850 9.903 1.00 98.31 96 LEU A N 1
ATOM 742 C CA . LEU A 1 96 ? -1.371 -5.774 8.455 1.00 98.31 96 LEU A CA 1
ATOM 743 C C . LEU A 1 96 ? 0.024 -6.059 7.915 1.00 98.31 96 LEU A C 1
ATOM 745 O O . LEU A 1 96 ? 0.937 -5.270 8.164 1.00 98.31 96 LEU A O 1
ATOM 749 N N . TYR A 1 97 ? 0.180 -7.161 7.183 1.00 98.19 97 TYR A N 1
ATOM 750 C CA . TYR A 1 97 ? 1.330 -7.295 6.300 1.00 98.19 97 TYR A CA 1
ATOM 751 C C . TYR A 1 97 ? 1.196 -6.241 5.209 1.00 98.19 97 TYR A C 1
ATOM 753 O O . TYR A 1 97 ? 0.136 -6.139 4.590 1.00 98.19 97 TYR A O 1
ATOM 761 N N . VAL A 1 98 ? 2.255 -5.478 4.973 1.00 97.44 98 VAL A N 1
ATOM 762 C CA . VAL A 1 98 ? 2.305 -4.525 3.875 1.00 97.44 98 VAL A CA 1
ATOM 763 C C . VAL A 1 98 ? 3.719 -4.398 3.333 1.00 97.44 98 VAL A C 1
ATOM 765 O O . VAL A 1 98 ? 4.687 -4.300 4.085 1.00 97.44 98 VAL A O 1
ATOM 768 N N . HIS A 1 99 ? 3.834 -4.383 2.011 1.00 95.81 99 HIS A N 1
ATOM 769 C CA . HIS A 1 99 ? 5.098 -4.130 1.339 1.00 95.81 99 HIS A CA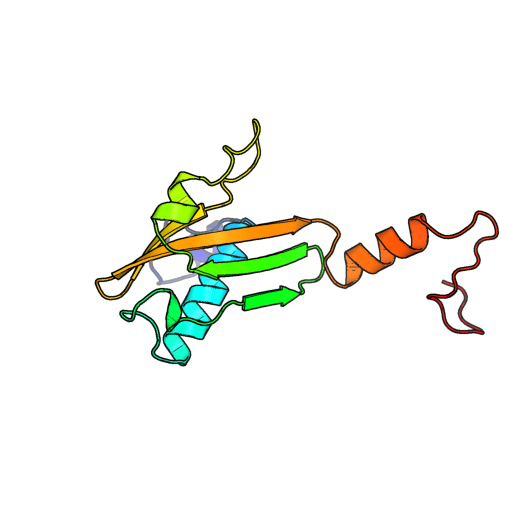 1
ATOM 770 C C . HIS A 1 99 ? 4.880 -3.382 0.027 1.00 95.81 99 HIS A C 1
ATOM 772 O O . HIS A 1 99 ? 3.862 -3.576 -0.640 1.00 95.81 99 HIS A O 1
ATOM 778 N N . SER A 1 100 ? 5.851 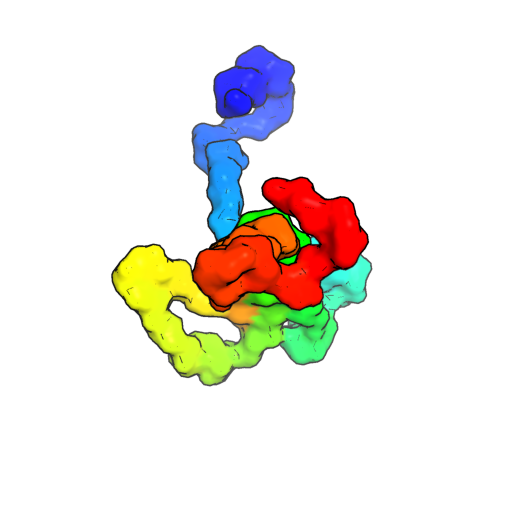-2.545 -0.337 1.00 95.44 100 SER A N 1
ATOM 779 C CA . SER A 1 100 ? 5.885 -1.831 -1.611 1.00 95.44 100 SER A CA 1
ATOM 780 C C . SER A 1 100 ? 7.128 -2.226 -2.394 1.00 95.44 100 SER A C 1
ATOM 782 O O . SER A 1 100 ? 8.257 -1.981 -1.970 1.00 95.44 100 SER A O 1
ATOM 784 N N . TYR A 1 101 ? 6.914 -2.823 -3.561 1.00 95.25 101 TYR A N 1
ATOM 785 C CA . TYR A 1 101 ? 7.974 -3.244 -4.464 1.00 95.25 101 TYR A CA 1
ATOM 786 C C . TYR A 1 101 ? 8.265 -2.122 -5.459 1.00 95.25 101 TYR A C 1
ATOM 788 O O . TYR A 1 101 ? 7.664 -2.028 -6.536 1.00 95.25 101 TYR A O 1
ATOM 796 N N . LEU A 1 102 ? 9.201 -1.242 -5.104 1.00 93.94 102 LEU A N 1
ATOM 797 C CA . LEU A 1 102 ? 9.645 -0.184 -6.006 1.00 93.94 102 LEU A CA 1
ATOM 798 C C . LEU A 1 102 ? 10.284 -0.783 -7.268 1.00 93.94 102 LEU A C 1
ATOM 800 O O . LEU A 1 102 ? 11.032 -1.753 -7.197 1.00 93.94 102 LEU A O 1
ATOM 804 N N . ARG A 1 103 ? 10.025 -0.156 -8.420 1.00 95.88 103 ARG A N 1
ATOM 805 C CA . ARG A 1 103 ? 10.412 -0.588 -9.778 1.00 95.88 103 ARG A CA 1
ATOM 806 C C . ARG A 1 103 ? 9.594 -1.734 -10.373 1.00 95.88 103 ARG A C 1
ATOM 808 O O . ARG A 1 103 ? 9.785 -2.052 -11.541 1.00 95.88 103 ARG A O 1
ATOM 815 N N . TYR A 1 104 ? 8.644 -2.283 -9.623 1.00 96.94 104 TYR A N 1
ATOM 816 C CA . TYR A 1 104 ? 7.742 -3.335 -10.099 1.00 96.94 104 TYR A CA 1
ATOM 817 C C . TYR A 1 104 ? 6.344 -2.816 -10.466 1.00 96.94 104 TYR A C 1
ATOM 819 O O . TYR A 1 104 ? 5.477 -3.603 -10.834 1.00 96.94 104 TYR A O 1
ATOM 827 N N . GLY A 1 105 ? 6.124 -1.497 -10.418 1.00 97.75 105 GLY A N 1
ATOM 828 C CA . GLY A 1 105 ? 4.906 -0.881 -10.951 1.00 97.75 105 GLY A CA 1
ATOM 829 C C . GLY A 1 105 ? 4.805 -0.998 -12.472 1.00 97.75 105 GLY A C 1
ATOM 830 O O . GLY A 1 105 ? 5.789 -1.278 -13.153 1.00 97.75 105 GLY A O 1
ATOM 831 N N . LEU A 1 106 ? 3.626 -0.737 -13.032 1.00 97.56 106 LEU A N 1
ATOM 832 C CA . LEU A 1 106 ? 3.294 -0.979 -14.439 1.00 97.56 106 LEU A CA 1
ATOM 833 C C . LEU A 1 106 ? 4.296 -0.372 -15.438 1.00 97.56 106 LEU A C 1
ATOM 835 O O . LEU A 1 106 ? 4.635 -1.008 -16.436 1.00 97.56 106 LEU A O 1
ATOM 839 N N . LEU A 1 107 ? 4.755 0.861 -15.202 1.00 96.88 107 LEU A N 1
ATOM 840 C CA . LEU A 1 107 ? 5.695 1.547 -16.094 1.00 96.88 107 LEU A CA 1
ATOM 841 C C . LEU A 1 107 ? 7.143 1.195 -15.759 1.00 96.88 107 LEU A C 1
ATOM 843 O O . LEU A 1 107 ? 7.945 0.959 -16.662 1.00 96.88 107 LEU A O 1
ATOM 847 N N . ALA A 1 108 ? 7.477 1.131 -14.472 1.00 97.19 108 ALA A N 1
ATOM 848 C CA . ALA A 1 108 ? 8.834 0.817 -14.051 1.00 97.19 108 ALA A CA 1
ATOM 849 C C . ALA A 1 108 ? 9.228 -0.631 -14.393 1.00 97.19 108 ALA A C 1
ATOM 851 O O . ALA A 1 108 ? 10.329 -0.855 -14.890 1.00 97.19 108 ALA A O 1
ATOM 852 N N . ALA A 1 109 ? 8.303 -1.584 -14.268 1.00 96.38 109 ALA A N 1
ATOM 853 C CA . ALA A 1 109 ? 8.518 -2.974 -14.651 1.00 96.38 109 ALA A CA 1
ATOM 854 C C . ALA A 1 109 ? 8.837 -3.105 -16.144 1.00 96.38 109 ALA A C 1
ATOM 856 O O . ALA A 1 109 ? 9.710 -3.884 -16.512 1.00 96.38 109 ALA A O 1
ATOM 857 N N . ARG A 1 110 ? 8.205 -2.304 -17.018 1.00 93.88 110 ARG A N 1
ATOM 858 C CA . ARG A 1 110 ? 8.570 -2.264 -18.447 1.00 93.88 110 ARG A CA 1
ATOM 859 C C . ARG A 1 110 ? 10.025 -1.843 -18.637 1.00 93.88 110 ARG A C 1
ATOM 861 O O . ARG A 1 110 ? 10.728 -2.465 -19.425 1.00 93.88 110 ARG A O 1
ATOM 868 N N . ALA A 1 111 ? 10.483 -0.825 -17.908 1.00 93.12 111 ALA A N 1
ATOM 869 C CA . ALA A 1 111 ? 11.876 -0.396 -17.971 1.00 93.12 111 ALA A CA 1
ATOM 870 C C . ALA A 1 111 ? 12.832 -1.503 -17.494 1.00 93.12 111 ALA A C 1
ATOM 872 O O . ALA A 1 111 ? 13.837 -1.756 -18.152 1.00 93.12 111 ALA A O 1
ATOM 873 N N . GLU A 1 112 ? 12.513 -2.194 -16.397 1.00 93.81 112 GLU A N 1
ATOM 874 C CA . GLU A 1 112 ? 13.337 -3.303 -15.894 1.00 93.81 112 GLU A CA 1
ATOM 875 C C . GLU A 1 112 ? 13.351 -4.510 -16.853 1.00 93.81 112 GLU A C 1
ATOM 877 O O . GLU A 1 112 ? 14.414 -5.069 -17.115 1.00 93.81 112 GLU A O 1
ATOM 882 N N . ILE A 1 113 ? 12.214 -4.854 -17.469 1.00 91.88 113 ILE A N 1
ATOM 883 C CA . ILE A 1 113 ? 12.124 -5.906 -18.498 1.00 91.88 113 ILE A CA 1
ATOM 884 C C . ILE A 1 113 ? 12.992 -5.562 -19.713 1.00 91.88 113 ILE A C 1
ATOM 886 O O . ILE A 1 113 ? 13.725 -6.414 -20.213 1.00 91.88 113 ILE A O 1
ATOM 890 N N . LEU A 1 114 ? 12.928 -4.319 -20.197 1.00 89.44 114 LEU A N 1
ATOM 891 C CA . LEU A 1 114 ? 13.711 -3.895 -21.359 1.00 89.44 114 LEU A CA 1
ATOM 892 C C . LEU A 1 114 ? 15.214 -3.846 -21.057 1.00 89.44 114 LEU A C 1
ATOM 894 O O . LEU A 1 114 ? 16.003 -4.225 -21.918 1.00 89.44 114 LEU A O 1
ATOM 898 N N . LYS A 1 115 ? 15.618 -3.461 -19.838 1.00 88.50 115 LYS A N 1
ATOM 899 C CA . LYS A 1 115 ? 17.024 -3.522 -19.396 1.00 88.50 115 LYS A CA 1
ATOM 900 C C . LYS A 1 115 ? 17.574 -4.947 -19.367 1.00 88.50 115 LYS A C 1
ATOM 902 O O . LYS A 1 115 ? 18.751 -5.139 -19.651 1.00 88.50 115 LYS A O 1
ATOM 907 N N . ALA A 1 116 ? 16.743 -5.926 -19.013 1.00 86.94 116 ALA A N 1
ATOM 908 C CA . ALA A 1 116 ? 17.123 -7.338 -19.001 1.00 86.94 116 ALA A CA 1
ATOM 909 C C . ALA A 1 116 ? 17.176 -7.969 -20.409 1.00 86.94 116 ALA A C 1
ATOM 911 O O . ALA A 1 116 ? 17.634 -9.102 -20.553 1.00 86.94 116 ALA A O 1
ATOM 912 N N . GLY A 1 117 ? 16.694 -7.264 -21.440 1.00 78.19 117 GLY A N 1
ATOM 913 C CA . GLY A 1 117 ? 16.722 -7.715 -22.829 1.00 78.19 117 GLY A CA 1
ATOM 914 C C . GLY A 1 117 ? 18.139 -7.843 -23.404 1.00 78.19 117 GLY A C 1
ATOM 915 O O . GLY A 1 117 ? 19.100 -7.257 -22.912 1.00 78.19 117 GLY A O 1
ATOM 916 N N . ASN A 1 118 ? 18.273 -8.628 -24.476 1.00 66.12 118 ASN A N 1
ATOM 917 C CA . ASN A 1 118 ? 19.571 -8.940 -25.077 1.00 66.12 118 ASN A CA 1
ATOM 918 C C . ASN A 1 118 ? 20.214 -7.722 -25.769 1.00 66.12 118 ASN A C 1
ATOM 920 O O . ASN A 1 118 ? 19.531 -6.873 -26.341 1.00 66.12 118 ASN A O 1
ATOM 924 N N . ALA A 1 119 ? 21.552 -7.717 -25.822 1.00 61.50 119 ALA A N 1
ATOM 925 C CA . ALA A 1 119 ? 22.410 -6.645 -26.352 1.00 61.50 119 ALA A CA 1
ATOM 926 C C . ALA A 1 119 ? 22.162 -6.226 -27.820 1.00 61.50 119 ALA A C 1
ATOM 928 O O . ALA A 1 119 ? 22.722 -5.234 -28.277 1.00 61.50 119 ALA A O 1
ATOM 929 N N . ASN A 1 120 ? 21.311 -6.943 -28.558 1.00 68.25 120 ASN A N 1
ATOM 930 C CA . ASN A 1 120 ? 20.994 -6.649 -29.957 1.00 68.25 120 ASN A CA 1
ATOM 931 C C . ASN A 1 120 ? 19.847 -5.628 -30.115 1.00 68.25 120 ASN A C 1
ATOM 933 O O . ASN A 1 120 ? 19.362 -5.434 -31.226 1.00 68.25 120 ASN A O 1
ATOM 937 N N . GLY A 1 121 ? 19.366 -5.021 -29.019 1.00 67.88 121 GLY A N 1
ATOM 938 C CA . GLY A 1 121 ? 18.267 -4.042 -29.035 1.00 67.88 121 GLY A CA 1
ATOM 939 C C . GLY A 1 121 ? 16.882 -4.649 -29.297 1.00 67.88 1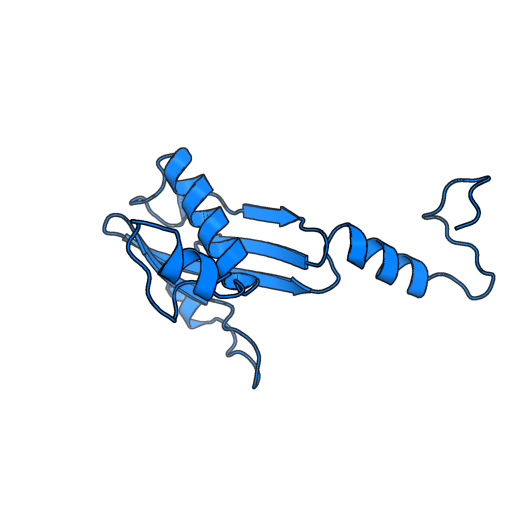21 GLY A C 1
ATOM 940 O O . GLY A 1 121 ? 15.909 -3.922 -29.467 1.00 67.88 121 GLY A O 1
ATOM 941 N N . TYR A 1 122 ? 16.784 -5.980 -29.324 1.00 72.56 122 TYR A N 1
ATOM 942 C CA . TYR A 1 122 ? 15.553 -6.722 -29.578 1.00 72.56 122 TYR A CA 1
ATOM 943 C C . TYR A 1 122 ? 14.965 -7.269 -28.271 1.00 72.56 122 TYR A C 1
ATOM 945 O O . TYR A 1 122 ? 15.657 -7.942 -27.504 1.00 72.56 122 TYR A O 1
ATOM 953 N N . SER A 1 123 ? 13.672 -7.025 -28.044 1.00 81.31 123 SER A N 1
ATOM 954 C CA . SER A 1 123 ? 12.913 -7.573 -26.917 1.00 81.31 123 SER A CA 1
ATOM 955 C C . SER A 1 123 ? 11.629 -8.240 -27.405 1.00 81.31 123 SER A C 1
ATOM 957 O O . SER A 1 123 ? 10.834 -7.616 -28.102 1.00 81.31 123 SER A O 1
ATOM 959 N N . ASN A 1 124 ? 11.383 -9.482 -26.967 1.00 87.31 124 ASN A N 1
ATOM 960 C CA . ASN A 1 124 ? 10.127 -10.208 -27.224 1.00 87.31 124 ASN A CA 1
ATOM 961 C C . ASN A 1 124 ? 8.903 -9.548 -26.563 1.00 87.31 124 ASN A C 1
ATOM 963 O O . ASN A 1 124 ? 7.771 -9.948 -26.819 1.00 87.31 124 ASN A O 1
ATOM 967 N N . CYS A 1 125 ? 9.121 -8.558 -25.696 1.00 89.50 125 CYS A N 1
ATOM 968 C CA . CYS A 1 125 ? 8.061 -7.782 -25.061 1.00 89.50 125 CYS A CA 1
ATOM 969 C C . CYS A 1 125 ? 7.649 -6.551 -25.886 1.00 89.50 125 CYS A C 1
ATOM 971 O O . CYS A 1 125 ? 6.764 -5.811 -25.459 1.00 89.50 125 CYS A O 1
ATOM 973 N N . VAL A 1 126 ? 8.278 -6.318 -27.044 1.00 89.31 126 VAL A N 1
ATOM 974 C CA . VAL A 1 126 ? 7.943 -5.233 -27.974 1.00 89.31 126 VAL A CA 1
ATOM 975 C C . VAL A 1 126 ? 7.287 -5.822 -29.220 1.00 89.31 126 VAL A C 1
ATOM 977 O O . VAL A 1 126 ? 7.751 -6.817 -29.774 1.00 89.31 126 VAL A O 1
ATOM 980 N N . LEU A 1 127 ? 6.181 -5.217 -29.658 1.00 90.12 127 LEU A N 1
ATOM 981 C CA . LEU A 1 127 ? 5.447 -5.667 -30.840 1.00 90.12 127 LEU A CA 1
ATOM 982 C C . LEU A 1 127 ? 6.265 -5.463 -32.123 1.00 90.12 127 LEU A C 1
ATOM 984 O O . LEU A 1 127 ? 6.986 -4.475 -32.271 1.00 90.12 127 LEU A O 1
ATOM 988 N N . ALA A 1 128 ? 6.098 -6.374 -33.084 1.00 87.94 128 ALA A N 1
ATOM 989 C CA . ALA A 1 128 ? 6.737 -6.269 -34.391 1.00 87.94 128 ALA A CA 1
ATOM 990 C C . ALA A 1 128 ? 6.371 -4.946 -35.092 1.00 87.94 128 ALA A C 1
ATOM 992 O O . ALA A 1 128 ? 5.215 -4.528 -35.091 1.00 87.94 128 ALA A O 1
ATOM 993 N N . GLY A 1 129 ? 7.367 -4.296 -35.700 1.00 86.62 129 GLY A N 1
ATOM 994 C CA . GLY A 1 129 ? 7.201 -3.004 -36.376 1.00 86.62 129 GLY A CA 1
ATOM 995 C C . GLY A 1 129 ? 7.267 -1.778 -35.457 1.00 86.62 129 GLY A C 1
ATOM 996 O O . GLY A 1 129 ? 7.241 -0.659 -35.961 1.00 86.62 129 GLY A O 1
ATOM 997 N N . HIS A 1 130 ? 7.395 -1.957 -34.138 1.00 84.31 130 HIS A N 1
ATOM 998 C CA . HIS A 1 130 ? 7.640 -0.859 -33.207 1.00 84.31 130 HIS A CA 1
ATOM 999 C C . HIS A 1 130 ? 9.141 -0.714 -32.921 1.00 84.31 130 HIS A C 1
ATOM 1001 O O . HIS A 1 130 ? 9.789 -1.664 -32.484 1.00 84.31 130 HIS A O 1
ATOM 1007 N N . GLN A 1 131 ? 9.685 0.479 -33.164 1.00 71.81 131 GLN A N 1
ATOM 1008 C CA . GLN A 1 131 ? 11.012 0.884 -32.701 1.00 71.81 131 GLN A CA 1
ATOM 1009 C C . GLN A 1 131 ? 10.800 1.867 -31.551 1.00 71.81 131 GLN A C 1
ATOM 1011 O O . GLN A 1 131 ? 10.194 2.919 -31.759 1.00 71.81 131 GLN A O 1
ATOM 1016 N N . GLY A 1 132 ? 11.188 1.438 -30.347 1.00 63.69 132 GLY A N 1
ATOM 1017 C CA . GLY A 1 132 ? 11.057 2.215 -29.112 1.00 63.69 132 GLY A CA 1
ATOM 1018 C C . GLY A 1 132 ? 12.020 3.388 -29.035 1.00 63.69 132 GLY A C 1
ATOM 1019 O O . GLY A 1 132 ? 13.069 3.338 -29.716 1.00 63.69 132 GLY A O 1
#

Radius of gyration: 19.71 Å; chains: 1; bounding box: 40×46×54 Å

Sequence (132 aa):
VRDLLREKSSFKNQPDWVTVLDGTQEGAYEWVTINYLLGNLGKTYADTVGVVDLGGGSVQMAYAIPEKDAEKAPKPADGEESYVKKLFLKGTTYHLYVHSYLRYGLLAARAEILKAGNANGYSNCVLAGHQG

Organism: Aegilops tauschii subsp. strangulata (NCBI:txid200361)

pLDDT: mean 93.05, std 7.9, range [61.5, 98.75]

InterPro domains:
  IPR000407 Nucleoside phosphatase GDA1/CD39 [PF01150] (1-114)
  IPR000407 Nucleoside phosphatase GDA1/CD39 [PS01238] (21-36)
  IPR000407 Nucleoside phosphatase GDA1/CD39 [PTHR11782] (1-131)

Foldseek 3Di:
DQVCCVPPHPDDDDPPPDDDDDQQSVQVVVQVVVCVVVVNWPPDQVSGDWDWDQAQFKIKTKGFDDPVVLVVFDDDDVPDDGQWDWDQTPNDITTMGMDIGGLVHPNSVVVVQQVPDDPVSDDPVDDPPDDD

Secondary structure (DSSP, 8-state):
-HHHHHHH--S---TTSS-PPPHHHHHHHHHHHHHHHTT-TTS-GGGSPPEEEE-SSEEEEEEEE-HHHHTTSPPPPTTPPPSEEEEEETTEEEEEEEEEEET-SHHHHHHHHHHTS-TTS--TTS-TT---